Protein AF-A0A6C0BR67-F1 (afdb_monomer_lite)

pLDDT: mean 72.87, std 18.38, range [37.75, 94.75]

Foldseek 3Di:
DDDLVNVVVVVVVDDPVVVVVLVVLCVVVVFDWDADPVGIDTDSVPDDPVSRVVVVVCCVVPPVCVPPDPDDDPPDPPDPPPDDDPDDDDDDDPPPVVVVVVVVVCPPCPVVVVVVVVVVVVVVVVVVVVVVVVVVVVVVVVVVVVVVVVVVVVVVVVVVVVVPPPPPDVVVVVVVVPPD

Secondary structure (DSSP, 8-state):
---HHHHHHHHHHS-HHHHHHHHHHHHHTT--EEEETTEEEE-GGG--HHHHHHHHHHHIIIIIHHHH-SS--------S------------SSSHHHHHHHHHHTTT-HHHHHHHHHHHHHHHHHHHHHHHHHHHHHHHHHHHHHHHHHHHHHHHHHHHHHHTS----HHHHTTGGG--

Structure (mmCIF, N/CA/C/O backbone):
data_AF-A0A6C0BR67-F1
#
_entry.id   AF-A0A6C0BR67-F1
#
loop_
_atom_site.group_PDB
_atom_site.id
_atom_site.type_symbol
_atom_site.label_atom_id
_atom_site.label_alt_id
_atom_site.label_comp_id
_atom_site.label_asym_id
_atom_site.label_entity_id
_atom_site.label_seq_id
_atom_site.pdbx_PDB_ins_code
_atom_site.Cartn_x
_atom_site.Cartn_y
_atom_site.Cartn_z
_atom_site.occupancy
_atom_site.B_iso_or_equiv
_atom_site.auth_seq_id
_atom_site.auth_comp_id
_atom_site.auth_asym_id
_atom_site.auth_atom_id
_atom_site.pdbx_PDB_model_num
ATOM 1 N N . MET A 1 1 ? 24.512 -3.764 -4.555 1.00 70.94 1 MET A N 1
ATOM 2 C CA . MET A 1 1 ? 23.741 -4.834 -5.200 1.00 70.94 1 MET A CA 1
ATOM 3 C C . MET A 1 1 ? 23.035 -5.588 -4.109 1.00 70.94 1 MET A C 1
ATOM 5 O O . MET A 1 1 ? 23.646 -6.385 -3.401 1.00 70.94 1 MET A O 1
ATOM 9 N N . LEU A 1 2 ? 21.784 -5.201 -3.923 1.00 83.81 2 LEU A N 1
ATOM 10 C CA . LEU A 1 2 ? 20.930 -5.639 -2.839 1.00 83.81 2 LEU A CA 1
ATOM 11 C C . LEU A 1 2 ? 20.668 -7.139 -2.960 1.00 83.81 2 LEU A C 1
ATOM 13 O O . LEU A 1 2 ? 20.167 -7.605 -3.981 1.00 83.81 2 LEU A O 1
ATOM 17 N N . ASN A 1 3 ? 20.978 -7.905 -1.916 1.00 90.38 3 ASN A N 1
ATOM 18 C CA . ASN A 1 3 ? 20.565 -9.308 -1.852 1.00 90.38 3 ASN A CA 1
ATOM 19 C C . ASN A 1 3 ? 19.220 -9.468 -1.120 1.00 90.38 3 ASN A C 1
ATOM 21 O O . ASN A 1 3 ? 18.738 -8.568 -0.434 1.00 90.38 3 ASN A O 1
ATOM 25 N N . VAL A 1 4 ? 18.605 -10.649 -1.231 1.00 89.31 4 VAL A N 1
ATOM 26 C CA . VAL A 1 4 ? 17.290 -10.933 -0.622 1.00 89.31 4 VAL A CA 1
ATOM 27 C C . VAL A 1 4 ? 17.297 -10.732 0.900 1.00 89.31 4 VAL A C 1
ATOM 29 O O . VAL A 1 4 ? 16.323 -10.246 1.473 1.00 89.31 4 VAL A O 1
ATOM 32 N N . LYS A 1 5 ? 18.397 -11.080 1.578 1.00 90.81 5 LYS A N 1
ATOM 33 C CA . LYS A 1 5 ? 18.513 -10.942 3.037 1.00 90.81 5 LYS A CA 1
ATOM 34 C C . LYS A 1 5 ? 18.571 -9.473 3.458 1.00 90.81 5 LYS A C 1
ATOM 36 O O . LYS A 1 5 ? 17.939 -9.093 4.442 1.00 90.81 5 LYS A O 1
ATOM 41 N N . GLU A 1 6 ? 19.314 -8.662 2.716 1.00 90.44 6 GLU A N 1
ATOM 42 C CA . GLU A 1 6 ? 19.387 -7.215 2.894 1.00 90.44 6 GLU A CA 1
ATOM 43 C C . GLU A 1 6 ? 18.036 -6.570 2.620 1.00 90.44 6 GLU A C 1
ATOM 45 O O . GLU A 1 6 ? 17.562 -5.833 3.477 1.00 90.44 6 GLU A O 1
ATOM 50 N N . LEU A 1 7 ? 17.357 -6.945 1.529 1.00 89.62 7 LEU A N 1
ATOM 51 C CA . LEU A 1 7 ? 16.008 -6.468 1.226 1.00 89.62 7 LEU A CA 1
ATOM 52 C C . LEU A 1 7 ? 15.055 -6.697 2.405 1.00 89.62 7 LEU A C 1
ATOM 54 O O . LEU A 1 7 ? 14.377 -5.770 2.836 1.00 89.62 7 LEU A O 1
ATOM 58 N N . VAL A 1 8 ? 15.020 -7.906 2.973 1.00 91.12 8 VAL A N 1
ATOM 59 C CA . VAL A 1 8 ? 14.151 -8.213 4.124 1.00 91.12 8 VAL A CA 1
ATOM 60 C C . VAL A 1 8 ? 14.474 -7.333 5.332 1.00 91.12 8 VAL A C 1
ATOM 62 O O . VAL A 1 8 ? 13.563 -6.905 6.042 1.00 91.12 8 VAL A O 1
ATOM 65 N N . ASN A 1 9 ? 15.753 -7.063 5.587 1.00 90.88 9 ASN A N 1
ATOM 66 C CA . ASN A 1 9 ? 16.153 -6.188 6.685 1.00 90.88 9 ASN A CA 1
ATOM 67 C C . ASN A 1 9 ? 15.750 -4.735 6.418 1.00 90.88 9 ASN A C 1
ATOM 69 O O . ASN A 1 9 ? 15.201 -4.097 7.313 1.00 90.88 9 ASN A O 1
ATOM 73 N N . THR A 1 10 ? 15.936 -4.246 5.193 1.00 89.50 10 THR A N 1
ATOM 74 C CA . THR A 1 10 ? 15.515 -2.902 4.789 1.00 89.50 10 THR A CA 1
ATOM 75 C C . THR A 1 10 ? 14.001 -2.744 4.895 1.00 89.50 10 THR A C 1
ATOM 77 O O . THR A 1 10 ? 13.530 -1.794 5.511 1.00 89.50 10 THR A O 1
ATOM 80 N N . LEU A 1 11 ? 13.219 -3.714 4.413 1.00 89.88 11 LEU A N 1
ATOM 81 C CA . LEU A 1 11 ? 11.754 -3.695 4.507 1.00 89.88 11 LEU A CA 1
ATOM 82 C C . LEU A 1 11 ? 11.242 -3.607 5.952 1.00 89.88 11 LEU A C 1
ATOM 84 O O . LEU A 1 11 ? 10.207 -2.994 6.198 1.00 89.88 11 LEU A O 1
ATOM 88 N N . LYS A 1 12 ? 11.963 -4.192 6.917 1.00 89.19 12 LYS A N 1
ATOM 89 C CA . LYS A 1 12 ? 11.620 -4.102 8.347 1.00 89.19 12 LYS A CA 1
ATOM 90 C C . LYS A 1 12 ? 11.928 -2.739 8.966 1.00 89.19 12 LYS A C 1
ATOM 92 O O . LYS A 1 12 ? 11.385 -2.438 10.025 1.00 89.19 12 LYS A O 1
ATOM 97 N N . GLN A 1 13 ? 12.830 -1.970 8.362 1.00 89.25 13 GLN A N 1
ATOM 98 C CA . GLN A 1 13 ? 13.288 -0.681 8.879 1.00 89.25 13 GLN A CA 1
ATOM 99 C C . GLN A 1 13 ? 12.554 0.499 8.242 1.00 89.25 13 GLN A C 1
ATOM 101 O O . GLN A 1 13 ? 12.360 1.515 8.902 1.00 89.25 13 GLN A O 1
ATOM 106 N N . ILE A 1 14 ? 12.138 0.370 6.981 1.00 89.06 14 ILE A N 1
ATOM 107 C CA . ILE A 1 14 ? 11.418 1.434 6.278 1.00 89.06 14 ILE A CA 1
ATOM 108 C C . ILE A 1 14 ? 9.950 1.509 6.709 1.00 89.06 14 ILE A C 1
ATOM 110 O O . ILE A 1 14 ? 9.318 0.504 7.042 1.00 89.06 14 ILE A O 1
ATOM 114 N N . ASP A 1 15 ? 9.398 2.717 6.636 1.00 88.19 15 ASP A N 1
ATOM 115 C CA . ASP A 1 15 ? 8.001 2.989 6.960 1.00 88.19 15 ASP A CA 1
ATOM 116 C C . ASP A 1 15 ? 7.031 2.293 5.984 1.00 88.19 15 ASP A C 1
ATOM 118 O O . ASP A 1 15 ? 7.302 2.140 4.788 1.00 88.19 15 ASP A O 1
ATOM 122 N N . ALA A 1 16 ? 5.857 1.919 6.493 1.00 86.69 16 ALA A N 1
ATOM 123 C CA . ALA A 1 16 ? 4.835 1.163 5.775 1.00 86.69 16 ALA A CA 1
ATOM 124 C C . ALA A 1 16 ? 4.327 1.883 4.515 1.00 86.69 16 ALA A C 1
ATOM 126 O O . ALA A 1 16 ? 3.860 1.235 3.577 1.00 86.69 16 ALA A O 1
ATOM 127 N N . LYS A 1 17 ? 4.446 3.217 4.456 1.00 87.94 17 LYS A N 1
ATOM 128 C CA . LYS A 1 17 ? 4.086 4.010 3.271 1.00 87.94 17 LYS A CA 1
ATOM 129 C C . LYS A 1 17 ? 4.867 3.592 2.016 1.00 87.94 17 LYS A C 1
ATOM 131 O O . LYS A 1 17 ? 4.292 3.587 0.935 1.00 87.94 17 LYS A O 1
ATOM 136 N N . TYR A 1 18 ? 6.128 3.177 2.164 1.00 89.06 18 TYR A N 1
ATOM 137 C CA . TYR A 1 18 ? 6.976 2.744 1.047 1.00 89.06 18 TYR A CA 1
ATOM 138 C C . TYR A 1 18 ? 6.702 1.291 0.630 1.00 89.06 18 TYR A C 1
ATOM 140 O O . TYR A 1 18 ? 7.029 0.880 -0.481 1.00 89.06 18 TYR A O 1
ATOM 148 N N . HIS A 1 19 ? 6.080 0.488 1.502 1.00 90.88 19 HIS A N 1
ATOM 149 C CA . HIS A 1 19 ? 5.816 -0.930 1.221 1.00 90.88 19 HIS A CA 1
ATOM 150 C C . HIS A 1 19 ? 4.823 -1.111 0.072 1.00 90.88 19 HIS A C 1
ATOM 152 O O . HIS A 1 19 ? 4.899 -2.103 -0.650 1.00 90.88 19 HIS A O 1
ATOM 158 N N . TYR A 1 20 ? 3.902 -0.161 -0.111 1.00 91.06 20 TYR A N 1
ATOM 159 C CA . TYR A 1 20 ? 2.918 -0.222 -1.188 1.00 91.06 20 TYR A CA 1
ATOM 160 C C . TYR A 1 20 ? 3.567 -0.101 -2.571 1.00 91.06 20 TYR A C 1
ATOM 162 O O . TYR A 1 20 ? 3.257 -0.893 -3.457 1.00 91.06 20 TYR A O 1
ATOM 170 N N . ASP A 1 21 ? 4.507 0.825 -2.747 1.00 93.06 21 ASP A N 1
ATOM 171 C CA . ASP A 1 21 ? 5.203 1.004 -4.025 1.00 93.06 21 ASP A CA 1
ATOM 172 C C . ASP A 1 21 ? 6.115 -0.183 -4.334 1.00 93.06 21 ASP A C 1
ATOM 174 O O . ASP A 1 21 ? 6.140 -0.678 -5.459 1.00 93.06 21 ASP A O 1
ATOM 178 N N . ILE A 1 22 ? 6.788 -0.724 -3.315 1.00 92.75 22 ILE A N 1
ATOM 179 C CA . ILE A 1 22 ? 7.565 -1.959 -3.464 1.00 92.75 22 ILE A CA 1
ATOM 180 C C . ILE A 1 22 ? 6.652 -3.113 -3.890 1.00 92.75 22 ILE A C 1
ATOM 182 O O . ILE A 1 22 ? 7.003 -3.893 -4.773 1.00 92.75 22 ILE A O 1
ATOM 186 N N . PHE A 1 23 ? 5.445 -3.202 -3.329 1.00 93.50 23 PHE A N 1
ATOM 187 C CA . PHE A 1 23 ? 4.453 -4.172 -3.779 1.00 93.50 23 PHE A CA 1
ATOM 188 C C . PHE A 1 23 ? 4.023 -3.948 -5.241 1.00 93.50 23 PHE A C 1
ATOM 190 O O . PHE A 1 23 ? 3.850 -4.924 -5.971 1.00 93.50 23 PHE A O 1
ATOM 197 N N . LEU A 1 24 ? 3.890 -2.701 -5.705 1.00 93.50 24 LEU A N 1
ATOM 198 C CA . LEU A 1 24 ? 3.611 -2.414 -7.118 1.00 93.50 24 LEU A CA 1
ATOM 199 C C . LEU A 1 24 ? 4.743 -2.889 -8.036 1.00 93.50 24 LEU A C 1
ATOM 201 O O . LEU A 1 24 ? 4.455 -3.460 -9.090 1.00 93.50 24 LEU A O 1
ATOM 205 N N . ILE A 1 25 ? 6.004 -2.722 -7.621 1.00 94.25 25 ILE A N 1
ATOM 206 C CA . ILE A 1 25 ? 7.162 -3.268 -8.343 1.00 94.25 25 ILE A CA 1
ATOM 207 C C . ILE A 1 25 ? 7.045 -4.792 -8.420 1.00 94.25 25 ILE A C 1
ATOM 209 O O . ILE A 1 25 ? 7.099 -5.352 -9.508 1.00 94.25 25 ILE A O 1
ATOM 213 N N . LEU A 1 26 ? 6.789 -5.477 -7.304 1.00 93.44 26 LEU A N 1
ATOM 214 C CA . LEU A 1 26 ? 6.631 -6.939 -7.300 1.00 93.44 26 LEU A CA 1
ATOM 215 C C . LEU A 1 26 ? 5.488 -7.406 -8.215 1.00 93.44 26 LEU A C 1
ATOM 217 O O . LEU A 1 26 ? 5.631 -8.384 -8.948 1.00 93.44 26 LEU A O 1
ATOM 221 N N . LYS A 1 27 ? 4.371 -6.672 -8.232 1.00 92.88 27 LYS A N 1
ATOM 222 C CA . LYS A 1 27 ? 3.223 -6.966 -9.097 1.00 92.88 27 LYS A CA 1
ATOM 223 C C . LYS A 1 27 ? 3.550 -6.808 -10.586 1.00 92.88 27 LYS A C 1
ATOM 225 O O . LYS A 1 27 ? 3.036 -7.575 -11.395 1.00 92.88 27 LYS A O 1
ATOM 230 N N . LYS A 1 28 ? 4.400 -5.845 -10.961 1.00 94.75 28 LYS A N 1
ATOM 231 C CA . LYS A 1 28 ? 4.852 -5.637 -12.352 1.00 94.75 28 LYS A CA 1
ATOM 232 C C . LYS A 1 28 ? 5.579 -6.864 -12.915 1.00 94.75 28 LYS A C 1
ATOM 234 O O . LYS A 1 28 ? 5.488 -7.116 -14.111 1.00 94.75 28 LYS A O 1
ATOM 239 N N . TYR A 1 29 ? 6.254 -7.629 -12.059 1.00 94.56 29 TYR A N 1
ATOM 240 C CA . TYR A 1 29 ? 6.950 -8.866 -12.428 1.00 94.56 29 TYR A CA 1
ATOM 241 C C . TYR A 1 29 ? 6.101 -10.132 -12.249 1.00 94.56 29 TYR A C 1
ATOM 243 O O . TYR A 1 29 ? 6.645 -11.232 -12.280 1.00 94.56 29 TY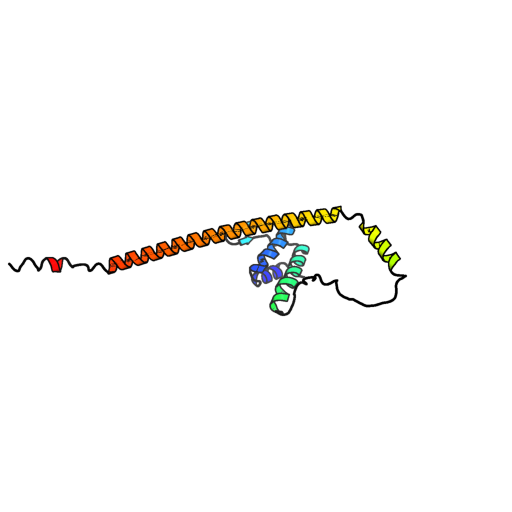R A O 1
ATOM 251 N N . ASP A 1 30 ? 4.786 -9.991 -12.056 1.00 92.62 30 ASP A N 1
ATOM 252 C CA . ASP A 1 30 ? 3.849 -11.110 -11.887 1.00 92.62 30 ASP A CA 1
ATOM 253 C C . ASP A 1 30 ? 4.216 -12.052 -10.719 1.00 92.62 30 ASP A C 1
ATOM 255 O O . ASP A 1 30 ? 3.978 -13.261 -10.750 1.00 92.62 30 ASP A O 1
ATOM 259 N N . ILE A 1 31 ? 4.808 -11.496 -9.651 1.00 93.19 31 ILE A N 1
ATOM 260 C CA . ILE A 1 31 ? 5.093 -12.249 -8.425 1.00 93.19 31 ILE A CA 1
ATOM 261 C C . ILE A 1 31 ? 3.769 -12.653 -7.779 1.00 93.19 31 ILE A C 1
ATOM 263 O O . ILE A 1 31 ? 2.914 -11.812 -7.477 1.00 93.19 31 ILE A O 1
ATOM 267 N N . GLN A 1 32 ? 3.617 -13.949 -7.506 1.00 93.06 32 GLN A N 1
ATOM 268 C CA . GLN A 1 32 ? 2.425 -14.448 -6.837 1.00 93.06 32 GLN A CA 1
ATOM 269 C C . GLN A 1 32 ? 2.396 -13.978 -5.383 1.00 93.06 32 GLN A C 1
ATOM 271 O O . GLN A 1 32 ? 3.372 -14.096 -4.637 1.00 93.06 32 GLN A O 1
ATOM 276 N N . TYR A 1 33 ? 1.236 -13.482 -4.961 1.00 94.31 33 TYR A N 1
ATOM 277 C CA . TYR A 1 33 ? 1.020 -13.018 -3.601 1.00 94.31 33 TYR A CA 1
ATOM 278 C C . TYR A 1 33 ? -0.317 -13.509 -3.051 1.00 94.31 33 TYR A C 1
ATOM 280 O O . TYR A 1 33 ? -1.279 -13.758 -3.777 1.00 94.31 33 TYR A O 1
ATOM 288 N N . THR A 1 34 ? -0.390 -13.600 -1.729 1.00 94.69 34 THR A N 1
ATOM 289 C CA . THR A 1 34 ? -1.621 -13.838 -0.978 1.00 94.69 34 THR A CA 1
ATOM 290 C C . THR A 1 34 ? -1.913 -12.625 -0.107 1.00 94.69 34 THR A C 1
ATOM 292 O O . THR A 1 34 ? -1.004 -11.965 0.395 1.00 94.69 34 THR A O 1
ATOM 295 N N . LYS A 1 35 ? -3.192 -12.292 0.055 1.00 93.50 35 LYS A N 1
ATOM 296 C CA . LYS A 1 35 ? -3.633 -11.160 0.871 1.00 93.50 35 LYS A CA 1
ATOM 297 C C . LYS A 1 35 ? -4.605 -11.652 1.930 1.00 93.50 35 LYS A C 1
ATOM 299 O O . LYS A 1 35 ? -5.568 -12.342 1.609 1.00 93.50 35 LYS A O 1
ATOM 304 N N . ASN A 1 36 ? -4.372 -11.267 3.177 1.00 93.50 36 ASN A N 1
ATOM 305 C CA . ASN A 1 36 ? -5.291 -11.496 4.288 1.00 93.50 36 ASN A CA 1
ATOM 306 C C . ASN A 1 36 ? -5.487 -10.194 5.090 1.00 93.50 36 ASN A C 1
ATOM 308 O O . ASN A 1 36 ? -4.985 -9.136 4.710 1.00 93.50 36 ASN A O 1
ATOM 312 N N . ASN A 1 37 ? -6.220 -10.266 6.205 1.00 92.88 37 ASN A N 1
ATOM 313 C CA . ASN A 1 37 ? -6.473 -9.103 7.066 1.00 92.88 37 ASN A CA 1
ATOM 314 C C . ASN A 1 37 ? -5.202 -8.536 7.727 1.00 92.88 37 ASN A C 1
ATOM 316 O O . ASN A 1 37 ? -5.216 -7.392 8.169 1.00 92.88 37 ASN A O 1
ATOM 320 N N . ASN A 1 38 ? -4.120 -9.317 7.785 1.00 86.00 38 ASN A N 1
ATOM 321 C CA . ASN A 1 38 ? -2.845 -8.940 8.394 1.00 86.00 38 ASN A CA 1
ATOM 322 C C . ASN A 1 38 ? -1.846 -8.360 7.380 1.00 86.00 38 ASN A C 1
ATOM 324 O O . ASN A 1 38 ? -0.831 -7.812 7.798 1.00 86.00 38 ASN A O 1
ATOM 328 N N . GLY A 1 39 ? -2.095 -8.481 6.071 1.00 88.25 39 GLY A N 1
ATOM 329 C CA . GLY A 1 39 ? -1.223 -7.911 5.046 1.00 88.25 39 GLY A CA 1
ATOM 330 C C . GLY A 1 39 ? -1.121 -8.728 3.760 1.00 88.25 39 GLY A C 1
ATOM 331 O O . GLY A 1 39 ? -1.973 -9.564 3.446 1.00 88.25 39 GLY A O 1
ATOM 332 N N . ILE A 1 40 ? -0.065 -8.432 3.001 1.00 89.75 40 ILE A N 1
ATOM 333 C CA . ILE A 1 40 ? 0.288 -9.078 1.735 1.00 89.75 40 ILE A CA 1
ATOM 334 C C . ILE A 1 40 ? 1.529 -9.942 1.965 1.00 89.75 40 ILE A C 1
ATOM 336 O O . ILE A 1 40 ? 2.508 -9.481 2.547 1.00 89.75 40 ILE A O 1
ATOM 340 N N . PHE A 1 41 ? 1.486 -11.181 1.490 1.00 91.50 41 PHE A N 1
ATOM 341 C CA . PHE A 1 41 ? 2.555 -12.165 1.617 1.00 91.50 41 PHE A CA 1
ATOM 342 C C . PHE A 1 41 ? 2.944 -12.657 0.227 1.00 91.50 41 PHE A C 1
ATOM 344 O O . PHE A 1 41 ? 2.071 -12.986 -0.572 1.00 91.50 41 PHE A O 1
ATOM 351 N N . PHE A 1 42 ? 4.238 -12.740 -0.057 1.00 91.19 42 PHE A N 1
ATOM 352 C CA . PHE A 1 42 ? 4.787 -13.229 -1.323 1.00 91.19 42 PHE A CA 1
ATOM 353 C C . PHE A 1 42 ? 5.996 -14.128 -1.050 1.00 91.19 42 PHE A C 1
ATOM 355 O O . PHE A 1 42 ? 6.595 -14.057 0.026 1.00 91.19 42 PHE A O 1
ATOM 362 N N . SER A 1 43 ? 6.344 -14.988 -2.010 1.00 89.81 43 SER A N 1
ATOM 363 C CA . SER A 1 43 ? 7.530 -15.840 -1.890 1.00 89.81 43 SER A CA 1
ATOM 364 C C . SER A 1 43 ? 8.790 -15.072 -2.287 1.00 89.81 43 SER A C 1
ATOM 366 O O . SER A 1 43 ? 8.866 -14.514 -3.380 1.00 89.81 43 SER A O 1
ATOM 368 N N . LEU A 1 44 ? 9.802 -15.080 -1.416 1.00 87.88 44 LEU A N 1
ATOM 369 C CA . LEU A 1 44 ? 11.112 -14.486 -1.704 1.00 87.88 44 LEU A CA 1
ATOM 370 C C . LEU A 1 44 ? 11.909 -15.290 -2.740 1.00 87.88 44 LEU A C 1
ATOM 372 O O . LEU A 1 44 ? 12.812 -14.747 -3.363 1.00 87.88 44 LEU A O 1
ATOM 376 N N . GLU A 1 45 ? 11.570 -16.564 -2.946 1.00 89.31 45 GLU A N 1
ATOM 377 C CA . GLU A 1 45 ? 12.246 -17.439 -3.916 1.00 89.31 45 GLU A CA 1
ATOM 378 C C . GLU A 1 45 ? 12.010 -17.000 -5.364 1.00 89.31 45 GLU A C 1
ATOM 380 O O . GLU A 1 45 ? 12.801 -17.310 -6.249 1.00 89.31 45 GLU A O 1
ATOM 385 N N . GLN A 1 46 ? 10.923 -16.266 -5.607 1.00 87.81 46 GLN A N 1
ATOM 386 C CA . GLN A 1 46 ? 10.563 -15.760 -6.930 1.00 87.81 46 GLN A CA 1
ATOM 387 C C . GLN A 1 46 ? 11.248 -14.423 -7.251 1.00 87.81 46 GLN A C 1
ATOM 389 O O . GLN A 1 46 ? 11.129 -13.921 -8.367 1.00 87.81 46 GLN A O 1
ATOM 394 N N . ILE A 1 47 ? 11.973 -13.838 -6.291 1.00 91.50 47 ILE A N 1
ATOM 395 C CA . ILE A 1 47 ? 12.657 -12.561 -6.471 1.00 91.50 47 ILE A CA 1
ATOM 396 C C . ILE A 1 47 ? 13.992 -12.803 -7.172 1.00 91.50 47 ILE A C 1
ATOM 398 O O . ILE A 1 47 ? 14.943 -13.321 -6.587 1.00 91.50 47 ILE A O 1
ATOM 402 N N . ASN A 1 48 ? 14.059 -12.391 -8.433 1.00 92.75 48 ASN A N 1
ATOM 403 C CA . ASN A 1 48 ? 15.287 -12.405 -9.210 1.00 92.75 48 ASN A CA 1
ATOM 404 C C . ASN A 1 48 ? 16.080 -11.094 -9.055 1.00 92.75 48 ASN A C 1
ATOM 406 O O . ASN A 1 48 ? 15.637 -10.113 -8.457 1.00 92.75 48 ASN A O 1
ATOM 410 N N . GLU A 1 49 ? 17.274 -11.086 -9.635 1.00 93.38 49 GLU A N 1
ATOM 411 C CA . GLU A 1 49 ? 18.206 -9.960 -9.594 1.00 93.38 49 GLU A CA 1
ATOM 412 C C . GLU A 1 49 ? 17.642 -8.679 -10.234 1.00 93.38 49 GLU A C 1
ATOM 414 O O . GLU A 1 49 ? 17.877 -7.581 -9.737 1.00 93.38 49 GLU A O 1
ATOM 419 N N . SER A 1 50 ? 16.835 -8.800 -11.293 1.00 93.88 50 SER A N 1
ATOM 420 C CA . SER A 1 50 ? 16.182 -7.652 -11.936 1.00 93.88 50 SER A CA 1
ATOM 421 C C . SER A 1 50 ? 15.207 -6.945 -10.995 1.00 93.88 50 SER A C 1
ATOM 423 O O . SER A 1 50 ? 15.220 -5.719 -10.905 1.00 93.88 50 SER A O 1
ATOM 425 N N . ILE A 1 51 ? 14.408 -7.716 -10.253 1.00 94.31 51 ILE A N 1
ATOM 426 C CA . ILE A 1 51 ? 13.481 -7.186 -9.249 1.00 94.31 51 ILE A CA 1
ATOM 427 C C . ILE A 1 51 ? 14.259 -6.517 -8.113 1.00 94.31 51 ILE A C 1
ATOM 429 O O . ILE A 1 51 ? 13.900 -5.418 -7.695 1.00 94.31 51 ILE A O 1
ATOM 433 N N . LEU A 1 52 ? 15.337 -7.149 -7.634 1.00 94.19 52 LEU A N 1
ATOM 434 C CA . LEU A 1 52 ? 16.183 -6.581 -6.578 1.00 94.19 52 LEU A CA 1
ATOM 435 C C . LEU A 1 52 ? 16.778 -5.237 -6.990 1.00 94.19 52 LEU A C 1
ATOM 437 O O . LEU A 1 52 ? 16.711 -4.295 -6.207 1.00 94.19 52 LEU A O 1
ATOM 441 N N . ASN A 1 53 ? 17.276 -5.125 -8.221 1.00 94.19 53 ASN A N 1
ATOM 442 C CA . ASN A 1 53 ? 17.824 -3.875 -8.743 1.00 94.19 53 ASN A CA 1
ATOM 443 C C . ASN A 1 53 ? 16.758 -2.779 -8.868 1.00 94.19 53 ASN A C 1
ATOM 445 O O . ASN A 1 53 ? 17.027 -1.619 -8.560 1.00 94.19 53 ASN A O 1
ATOM 449 N N . GLU A 1 54 ? 15.540 -3.118 -9.302 1.00 94.62 54 GLU A N 1
ATOM 450 C CA . GLU A 1 54 ? 14.456 -2.135 -9.405 1.00 94.62 54 GLU A CA 1
ATOM 451 C C . GLU A 1 54 ? 14.014 -1.635 -8.022 1.00 94.62 54 GLU A C 1
ATOM 453 O O . GLU A 1 54 ? 13.814 -0.434 -7.832 1.00 94.62 54 GLU A O 1
ATOM 458 N N . ILE A 1 55 ? 13.946 -2.530 -7.031 1.00 93.50 55 ILE A N 1
ATOM 459 C CA . ILE A 1 55 ? 13.650 -2.159 -5.644 1.00 93.50 55 ILE A CA 1
ATOM 460 C C . ILE A 1 55 ? 14.802 -1.349 -5.029 1.00 93.50 55 ILE A C 1
ATOM 462 O O . ILE A 1 55 ? 14.542 -0.356 -4.354 1.00 93.50 55 ILE A O 1
ATOM 466 N N . GLU A 1 56 ? 16.063 -1.723 -5.269 1.00 92.56 56 GLU A N 1
ATOM 467 C CA . GLU A 1 56 ? 17.244 -0.980 -4.802 1.00 92.56 56 GLU A CA 1
ATOM 468 C C . GLU A 1 56 ? 17.239 0.451 -5.358 1.00 92.56 56 GLU A C 1
ATOM 470 O O . GLU A 1 56 ? 17.383 1.400 -4.588 1.00 92.56 56 GLU A O 1
ATOM 475 N N . ASN A 1 57 ? 16.966 0.623 -6.655 1.00 92.25 57 ASN A N 1
ATOM 476 C CA . ASN A 1 57 ? 16.838 1.942 -7.279 1.00 92.25 57 ASN A CA 1
ATOM 477 C C . ASN A 1 57 ? 15.700 2.766 -6.668 1.00 92.25 57 ASN A C 1
ATOM 479 O O . ASN A 1 57 ? 15.886 3.946 -6.369 1.00 92.25 57 ASN A O 1
ATOM 483 N N . TYR A 1 58 ? 14.531 2.157 -6.449 1.00 92.88 58 TYR A N 1
ATOM 484 C CA . TYR A 1 58 ? 13.417 2.841 -5.793 1.00 92.88 58 TYR A CA 1
ATOM 485 C C . TYR A 1 58 ? 13.795 3.293 -4.379 1.00 92.88 58 TYR A C 1
ATOM 487 O O . TYR A 1 58 ? 13.601 4.452 -4.027 1.00 92.88 58 TYR A O 1
ATOM 495 N N . LEU A 1 59 ? 14.391 2.413 -3.574 1.00 89.69 59 LEU A N 1
ATOM 496 C CA . LEU A 1 59 ? 14.788 2.732 -2.203 1.00 89.69 59 LEU A CA 1
ATOM 497 C C . LEU A 1 59 ? 15.857 3.830 -2.154 1.00 89.69 59 LEU A C 1
ATOM 499 O O . LEU A 1 59 ? 15.772 4.728 -1.314 1.00 89.69 59 LEU A O 1
ATOM 503 N N . GLN A 1 60 ? 16.827 3.807 -3.070 1.00 87.38 60 GLN A N 1
ATOM 504 C CA . GLN A 1 60 ? 17.825 4.871 -3.181 1.00 87.38 60 GLN A CA 1
ATOM 505 C C . GLN A 1 60 ? 17.176 6.219 -3.491 1.00 87.38 60 GLN A C 1
ATOM 507 O O . GLN A 1 60 ? 17.528 7.205 -2.858 1.00 87.38 60 GLN A O 1
ATOM 512 N N . ILE A 1 61 ? 16.203 6.274 -4.404 1.00 86.06 61 ILE A N 1
ATOM 513 C CA . ILE A 1 61 ? 15.537 7.528 -4.785 1.00 86.06 61 ILE A CA 1
ATOM 514 C C . ILE A 1 61 ? 14.555 8.002 -3.703 1.00 86.06 61 ILE A C 1
ATOM 516 O O . ILE A 1 61 ? 14.472 9.191 -3.413 1.00 86.06 61 ILE A O 1
ATOM 520 N N . SER A 1 62 ? 13.789 7.092 -3.109 1.00 79.25 62 SER A N 1
ATOM 521 C CA . SER A 1 62 ? 12.613 7.443 -2.305 1.00 79.25 62 SER A CA 1
ATOM 522 C C . SER A 1 62 ? 12.845 7.437 -0.798 1.00 79.25 62 SER A C 1
ATOM 524 O O . SER A 1 62 ? 12.086 8.092 -0.086 1.00 79.25 62 SER A O 1
ATOM 526 N N . VAL A 1 63 ? 13.852 6.706 -0.306 1.00 71.88 63 VAL A N 1
ATOM 527 C CA . VAL A 1 63 ? 14.147 6.590 1.133 1.00 71.88 63 VAL A CA 1
ATOM 528 C C . VAL A 1 63 ? 15.406 7.376 1.497 1.00 71.88 63 VAL A C 1
ATOM 530 O O . VAL A 1 63 ? 15.388 8.155 2.446 1.00 71.88 63 VAL A O 1
ATOM 533 N N . VAL A 1 64 ? 16.481 7.258 0.710 1.00 65.38 64 VAL A N 1
ATOM 534 C CA . VAL A 1 64 ? 17.757 7.934 1.024 1.00 65.38 64 VAL A CA 1
ATOM 535 C C . VAL A 1 64 ? 17.670 9.451 0.816 1.00 65.38 64 VAL A C 1
ATOM 537 O O . VAL A 1 64 ? 18.192 10.211 1.627 1.00 65.38 64 VAL A O 1
ATOM 540 N N . TYR A 1 65 ? 16.945 9.929 -0.201 1.00 54.84 65 TYR A N 1
ATOM 541 C CA . TYR A 1 65 ? 16.760 11.377 -0.397 1.00 54.84 65 TYR A CA 1
ATOM 542 C C . TYR A 1 65 ? 15.811 12.022 0.618 1.00 54.84 65 TYR A C 1
ATOM 544 O O . TYR A 1 65 ? 15.798 13.246 0.730 1.00 54.84 65 TYR A O 1
ATOM 552 N N . THR A 1 66 ? 15.028 11.236 1.363 1.00 54.72 66 THR A N 1
ATOM 553 C CA . THR A 1 66 ? 14.097 11.781 2.359 1.00 54.72 66 THR A CA 1
ATOM 554 C C . THR A 1 66 ? 14.703 11.951 3.749 1.00 54.72 66 THR A C 1
ATOM 556 O O . THR A 1 66 ? 14.204 12.793 4.492 1.00 54.72 66 THR A O 1
ATOM 559 N N . ASP A 1 67 ? 15.774 11.224 4.084 1.00 54.19 67 ASP A N 1
ATOM 560 C CA . ASP A 1 67 ? 16.387 11.293 5.420 1.00 54.19 67 ASP A CA 1
ATOM 561 C C . ASP A 1 67 ? 17.457 12.395 5.541 1.00 54.19 67 ASP A C 1
ATOM 563 O O . ASP A 1 67 ? 17.582 12.992 6.608 1.00 54.19 67 ASP A O 1
ATOM 567 N N . ASP A 1 68 ? 18.154 12.752 4.451 1.00 49.94 68 ASP A N 1
ATOM 568 C CA . ASP A 1 68 ? 19.240 13.749 4.504 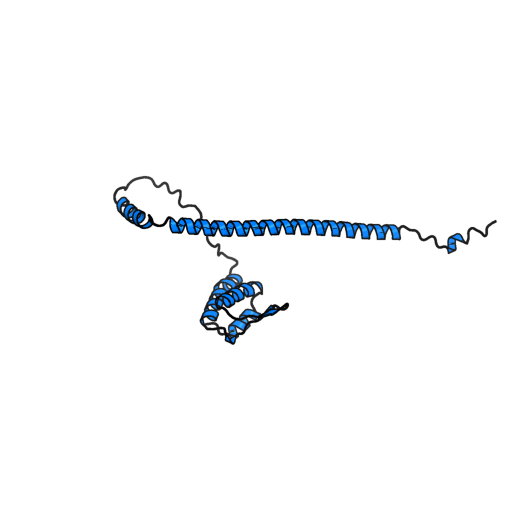1.00 49.94 68 ASP A CA 1
ATOM 569 C C . ASP A 1 68 ? 18.885 15.148 3.969 1.00 49.94 68 ASP A C 1
ATOM 571 O O . ASP A 1 68 ? 19.661 16.085 4.172 1.00 49.94 68 ASP A O 1
ATOM 575 N N . LYS A 1 69 ? 17.731 15.363 3.314 1.00 42.84 69 LYS A N 1
ATOM 576 C CA . LYS A 1 69 ? 17.369 16.696 2.791 1.00 42.84 69 LYS A CA 1
ATOM 577 C C . LYS A 1 69 ? 15.869 16.996 2.813 1.00 42.84 69 LYS A C 1
ATOM 579 O O . LYS A 1 69 ? 15.127 16.667 1.896 1.00 42.84 69 LYS A O 1
ATOM 584 N N . GLN A 1 70 ? 15.477 17.835 3.774 1.00 45.00 70 GLN A N 1
ATOM 585 C CA . GLN A 1 70 ? 14.395 18.815 3.594 1.00 45.00 70 GLN A CA 1
ATOM 586 C C . GLN A 1 70 ? 14.780 19.980 2.652 1.00 45.00 70 GLN A C 1
ATOM 588 O O . GLN A 1 70 ? 14.044 20.958 2.555 1.00 45.00 70 GLN A O 1
ATOM 593 N N . GLU A 1 71 ? 15.887 19.895 1.911 1.00 50.81 71 GLU A N 1
ATOM 594 C CA . GLU A 1 71 ? 16.254 20.887 0.899 1.00 50.81 71 GLU A CA 1
ATOM 595 C C . GLU A 1 71 ? 16.210 20.304 -0.517 1.00 50.81 71 GLU A C 1
ATOM 597 O O . GLU A 1 71 ? 17.128 19.630 -0.976 1.00 50.81 71 GLU A O 1
ATOM 602 N N . GLN A 1 72 ? 15.119 20.667 -1.199 1.00 47.75 72 GLN A N 1
ATOM 603 C CA . GLN A 1 72 ? 15.002 20.863 -2.646 1.00 47.75 72 GLN A CA 1
ATOM 604 C C . GLN A 1 72 ? 15.173 19.631 -3.545 1.00 47.75 72 GLN A C 1
ATOM 606 O O . GLN A 1 72 ? 16.223 19.391 -4.127 1.00 47.75 72 GLN A O 1
ATOM 611 N N . LEU A 1 73 ? 14.044 18.974 -3.812 1.00 41.28 73 LEU A N 1
ATOM 612 C CA . LEU A 1 73 ? 13.699 18.516 -5.159 1.00 41.28 73 LEU A CA 1
ATOM 613 C C . LEU A 1 73 ? 12.249 18.927 -5.428 1.00 41.28 73 LEU A C 1
ATOM 615 O O . LEU A 1 73 ? 11.299 18.154 -5.319 1.00 41.28 73 LEU A O 1
ATOM 619 N N . SER A 1 74 ? 12.084 20.211 -5.745 1.00 41.03 74 SER A N 1
ATOM 620 C CA . SER A 1 74 ? 11.011 20.640 -6.629 1.00 41.03 74 SER A CA 1
ATOM 621 C C . SER A 1 74 ? 11.212 19.895 -7.945 1.00 41.03 74 SER A C 1
ATOM 623 O O . SER A 1 74 ? 12.133 20.218 -8.693 1.00 41.03 74 SER A O 1
ATOM 625 N N . PHE A 1 75 ? 10.383 18.892 -8.230 1.00 37.75 75 PHE A N 1
ATOM 626 C CA . PHE A 1 75 ? 10.166 18.527 -9.622 1.00 37.75 75 PHE A CA 1
ATOM 627 C C . PHE A 1 75 ? 9.698 19.796 -10.328 1.00 37.75 75 PHE A C 1
ATOM 629 O O . PHE A 1 75 ? 8.710 20.411 -9.914 1.00 37.75 75 PHE A O 1
ATOM 636 N N . GLU A 1 76 ? 10.485 20.222 -11.311 1.00 40.00 76 GLU A N 1
ATOM 637 C CA . GLU A 1 76 ? 10.208 21.347 -12.184 1.00 40.00 76 GLU A CA 1
ATOM 638 C C . GLU A 1 76 ? 8.735 21.324 -12.593 1.00 40.00 76 GLU A C 1
ATOM 640 O O . GLU A 1 76 ? 8.271 20.477 -13.358 1.00 40.00 76 GLU A O 1
ATOM 645 N N . LYS A 1 77 ? 8.001 22.328 -12.114 1.00 42.50 77 LYS A N 1
ATOM 646 C CA . LYS A 1 77 ? 7.099 23.029 -13.012 1.00 42.50 77 LYS A CA 1
ATOM 647 C C . LYS A 1 77 ? 7.992 23.507 -14.151 1.00 42.50 77 LYS A C 1
ATOM 649 O O . LYS A 1 77 ? 8.761 24.444 -13.967 1.00 42.50 77 LYS A O 1
ATOM 654 N N . VAL A 1 78 ? 7.965 22.816 -15.286 1.00 39.03 78 VAL A N 1
ATOM 655 C CA . VAL A 1 78 ? 8.449 23.407 -16.532 1.00 39.03 78 VAL A CA 1
ATOM 656 C C . VAL A 1 78 ? 7.434 24.494 -16.851 1.00 39.03 78 VAL A C 1
ATOM 658 O O . VAL A 1 78 ? 6.368 24.240 -17.412 1.00 39.03 78 VAL A O 1
ATOM 661 N N . ASP A 1 79 ? 7.730 25.673 -16.314 1.00 40.03 79 ASP A N 1
ATOM 662 C CA . ASP A 1 79 ? 6.943 26.872 -16.471 1.00 40.03 79 ASP A CA 1
ATOM 663 C C . ASP A 1 79 ? 6.868 27.259 -17.946 1.00 40.03 79 ASP A C 1
ATOM 665 O O . ASP A 1 79 ? 7.794 27.131 -18.750 1.00 40.03 79 ASP A O 1
ATOM 669 N N . SER A 1 80 ? 5.690 27.766 -18.248 1.00 43.75 80 SER A N 1
ATOM 670 C CA . SER A 1 80 ? 5.207 28.399 -19.455 1.00 43.75 80 SER A CA 1
ATOM 671 C C . SER A 1 80 ? 5.906 29.727 -19.785 1.00 43.75 80 SER A C 1
ATOM 673 O O . SER A 1 80 ? 5.226 30.666 -20.184 1.00 43.75 80 SER A O 1
ATOM 675 N N . ASP A 1 81 ? 7.231 29.820 -19.655 1.00 39.47 81 ASP A N 1
ATOM 676 C CA . ASP A 1 81 ? 7.981 31.083 -19.781 1.00 39.47 81 ASP A CA 1
ATOM 677 C C . ASP A 1 81 ? 9.030 31.067 -20.910 1.00 39.47 81 ASP A C 1
ATOM 679 O O . ASP A 1 81 ? 10.109 31.647 -20.811 1.00 39.47 81 ASP A O 1
ATOM 683 N N . LEU A 1 82 ? 8.685 30.476 -22.060 1.00 43.91 82 LEU A N 1
ATOM 684 C CA . LEU A 1 82 ? 9.395 30.739 -23.321 1.00 43.91 82 LEU A CA 1
ATOM 685 C C . LEU A 1 82 ? 8.714 31.850 -24.139 1.00 43.91 82 LEU A C 1
ATOM 687 O O . LEU A 1 82 ? 8.515 31.715 -25.341 1.00 43.91 82 LEU A O 1
ATOM 691 N N . LEU A 1 83 ? 8.337 32.953 -23.493 1.00 48.75 83 LEU A N 1
ATOM 692 C CA . LEU A 1 83 ? 7.933 34.195 -24.152 1.00 48.75 83 LEU A CA 1
ATOM 693 C C . LEU A 1 83 ? 8.324 35.364 -23.248 1.00 48.75 83 LEU A C 1
ATOM 695 O O . LEU A 1 83 ? 7.595 35.686 -22.324 1.00 48.75 83 LEU A O 1
ATOM 699 N N . MET A 1 84 ? 9.486 35.962 -23.515 1.00 48.34 84 MET A N 1
ATOM 700 C CA . MET A 1 84 ? 9.788 37.403 -23.449 1.00 48.34 84 MET A CA 1
ATOM 701 C C . MET A 1 84 ? 11.310 37.599 -23.341 1.00 48.34 84 MET A C 1
ATOM 703 O O . MET A 1 84 ? 11.832 38.030 -22.319 1.00 48.34 84 MET A O 1
ATOM 707 N N . THR A 1 85 ? 12.032 37.376 -24.436 1.00 39.22 85 THR A N 1
ATOM 708 C CA . THR A 1 85 ? 13.217 38.191 -24.725 1.00 39.22 85 THR A CA 1
ATOM 709 C C . THR A 1 85 ? 12.930 38.969 -25.999 1.00 39.22 85 THR A C 1
ATOM 711 O O . THR A 1 85 ? 13.005 38.469 -27.119 1.00 39.22 85 THR A O 1
ATOM 714 N N . LYS A 1 86 ? 12.510 40.222 -25.811 1.00 50.84 86 LYS A N 1
ATOM 715 C CA . LYS A 1 86 ? 12.709 41.249 -26.827 1.00 50.84 86 LYS A CA 1
ATOM 716 C C . LYS A 1 86 ? 14.203 41.539 -26.825 1.00 50.84 86 LYS A C 1
ATOM 718 O O . LYS A 1 86 ? 14.671 42.288 -25.976 1.00 50.84 86 LYS A O 1
ATOM 723 N N . GLU A 1 87 ? 14.933 40.900 -27.726 1.00 41.62 87 GLU A N 1
ATOM 724 C CA . GLU A 1 87 ? 16.222 41.417 -28.159 1.00 41.62 87 GLU A CA 1
ATOM 725 C C . GLU A 1 87 ? 16.035 42.037 -29.536 1.00 41.62 87 GLU A C 1
ATOM 727 O O . GLU A 1 87 ? 15.566 41.408 -30.489 1.00 41.62 87 GLU A O 1
ATOM 732 N N . ASP A 1 88 ? 16.331 43.328 -29.565 1.00 48.53 88 ASP A N 1
ATOM 733 C CA . ASP A 1 88 ? 16.352 44.160 -30.742 1.00 48.53 88 ASP A CA 1
ATOM 734 C C . ASP A 1 88 ? 17.436 43.689 -31.726 1.00 48.53 88 ASP A C 1
ATOM 736 O O . ASP A 1 88 ? 18.557 43.360 -31.357 1.00 48.53 88 ASP A O 1
ATOM 740 N N . ASP A 1 89 ? 17.058 43.747 -33.000 1.00 51.28 89 ASP A N 1
ATOM 741 C CA . ASP A 1 89 ? 17.878 44.078 -34.164 1.00 51.28 89 ASP A CA 1
ATOM 742 C C . ASP A 1 89 ? 19.116 43.236 -34.574 1.00 51.28 89 ASP A C 1
ATOM 744 O O . ASP A 1 89 ? 20.164 43.197 -33.938 1.00 51.28 89 ASP A O 1
ATOM 748 N N . LYS A 1 90 ? 19.014 42.781 -35.839 1.00 52.31 90 LYS A N 1
ATOM 749 C CA . LYS A 1 90 ? 20.075 42.544 -36.848 1.00 52.31 90 LYS A CA 1
ATOM 750 C C . LYS A 1 90 ? 20.872 41.233 -36.797 1.00 52.31 90 LYS A C 1
ATOM 752 O O . LYS A 1 90 ? 22.042 41.209 -36.439 1.00 52.31 90 LYS A O 1
ATOM 757 N N . ASN A 1 91 ? 20.274 40.173 -37.352 1.00 51.81 91 ASN A N 1
ATOM 758 C CA . ASN A 1 91 ? 20.866 39.384 -38.454 1.00 51.81 91 ASN A CA 1
ATOM 759 C C . ASN A 1 91 ? 19.885 38.288 -38.922 1.00 51.81 91 ASN A C 1
ATOM 761 O O . ASN A 1 91 ? 19.904 37.152 -38.449 1.00 51.81 91 ASN A O 1
ATOM 765 N N . LYS A 1 92 ? 18.995 38.657 -39.850 1.00 53.47 92 LYS A N 1
ATOM 766 C CA . LYS A 1 92 ? 18.325 37.736 -40.785 1.00 53.47 92 LYS A CA 1
ATOM 767 C C . LYS A 1 92 ? 19.314 37.618 -41.945 1.00 53.47 92 LYS A C 1
ATOM 769 O O . LYS A 1 92 ? 19.746 38.652 -42.424 1.00 53.47 92 LYS A O 1
ATOM 774 N N . ASP A 1 93 ? 19.901 36.463 -42.239 1.00 56.62 93 ASP A N 1
ATOM 775 C CA . ASP A 1 93 ? 19.385 35.689 -43.373 1.00 56.62 93 ASP A CA 1
ATOM 776 C C . ASP A 1 93 ? 19.739 34.182 -43.344 1.00 56.62 93 ASP A C 1
ATOM 778 O O . ASP A 1 93 ? 19.160 33.429 -44.116 1.00 56.62 93 ASP A O 1
ATOM 782 N N . ASP A 1 94 ? 20.557 33.678 -42.408 1.00 55.19 94 ASP A N 1
ATOM 783 C CA . ASP A 1 94 ? 21.032 32.272 -42.465 1.00 55.19 94 ASP A CA 1
ATOM 784 C C . ASP A 1 94 ? 20.240 31.244 -41.628 1.00 55.19 94 ASP A C 1
ATOM 786 O O . ASP A 1 94 ? 20.430 30.035 -41.760 1.00 55.19 94 ASP A O 1
ATOM 790 N N . LYS A 1 95 ? 19.310 31.667 -40.761 1.00 51.72 95 LYS A N 1
ATOM 791 C CA . LYS A 1 95 ? 18.573 30.734 -39.871 1.00 51.72 95 LYS A CA 1
ATOM 792 C C . LYS A 1 95 ? 17.278 30.163 -40.465 1.00 51.72 95 LYS A C 1
ATOM 794 O O . LYS A 1 95 ? 16.654 29.297 -39.851 1.00 51.72 95 LYS A O 1
ATOM 799 N N . ASN A 1 96 ? 16.857 30.628 -41.643 1.00 50.59 96 ASN A N 1
ATOM 800 C CA . ASN A 1 96 ? 15.525 30.326 -42.179 1.00 50.59 96 ASN A CA 1
ATOM 801 C C . ASN A 1 96 ? 15.453 28.990 -42.951 1.00 50.59 96 ASN A C 1
ATOM 803 O O . ASN A 1 96 ? 14.379 28.399 -43.059 1.00 50.59 96 ASN A O 1
ATOM 807 N N . GLU A 1 97 ? 16.581 28.460 -43.438 1.00 53.75 97 GLU A N 1
ATOM 808 C CA . GLU A 1 97 ? 16.606 27.162 -44.135 1.00 53.75 97 GLU A CA 1
ATOM 809 C C . GLU A 1 97 ? 16.603 25.965 -43.173 1.00 53.75 97 GLU A C 1
ATOM 811 O O . GLU A 1 97 ? 15.916 24.972 -43.423 1.00 53.75 97 GLU A O 1
ATOM 816 N N . GLN A 1 98 ? 17.272 26.072 -42.019 1.00 52.41 98 GLN A N 1
ATOM 817 C CA . GLN A 1 98 ? 17.279 24.995 -41.019 1.00 52.41 98 GLN A CA 1
ATOM 818 C C . GLN A 1 98 ? 15.914 24.817 -40.336 1.00 52.41 98 GLN A C 1
ATOM 820 O O . GLN A 1 98 ? 15.487 23.686 -40.099 1.00 52.41 98 GLN A O 1
ATOM 825 N N . PHE A 1 99 ? 15.170 25.903 -40.098 1.00 49.59 99 PHE A N 1
ATOM 826 C CA . PHE A 1 99 ? 13.818 25.824 -39.529 1.00 49.59 99 PHE A CA 1
ATOM 827 C C . PHE A 1 99 ? 12.802 25.186 -40.488 1.00 49.59 99 PHE A C 1
ATOM 829 O O . PHE A 1 99 ? 11.941 24.414 -40.059 1.00 49.59 99 PHE A O 1
ATOM 836 N N . LYS A 1 100 ? 12.932 25.431 -41.799 1.00 55.88 100 LYS A N 1
ATOM 837 C CA . LYS A 1 100 ? 12.053 24.838 -42.821 1.00 55.88 100 LYS A CA 1
ATOM 838 C C . LYS A 1 100 ? 12.269 23.328 -42.979 1.00 55.88 100 LYS A C 1
ATOM 840 O O . LYS A 1 100 ? 11.306 22.600 -43.211 1.00 55.88 100 LYS A O 1
ATOM 845 N N . ALA A 1 101 ? 13.504 22.854 -42.803 1.00 55.69 101 ALA A N 1
ATOM 846 C CA . ALA A 1 101 ? 13.850 21.432 -42.871 1.00 55.69 101 ALA A CA 1
ATOM 847 C C . ALA A 1 101 ? 13.419 20.630 -41.627 1.00 55.69 101 ALA A C 1
ATOM 849 O O . ALA A 1 101 ? 13.132 19.438 -41.730 1.00 55.69 101 ALA A O 1
ATOM 850 N N . ILE A 1 102 ? 13.358 21.269 -40.453 1.00 53.91 102 ILE A N 1
ATOM 851 C CA . ILE A 1 102 ? 12.855 20.641 -39.221 1.00 53.91 102 ILE A CA 1
ATOM 852 C C . ILE A 1 102 ? 11.325 20.581 -39.250 1.00 53.91 102 ILE A C 1
ATOM 854 O O . ILE A 1 102 ? 10.747 19.539 -38.955 1.00 53.91 102 ILE A O 1
ATOM 858 N N . SER A 1 103 ? 10.661 21.659 -39.675 1.00 50.97 103 SER A N 1
ATOM 859 C CA . SER A 1 103 ? 9.195 21.735 -39.686 1.00 50.97 103 SER A CA 1
ATOM 860 C C . SER A 1 103 ? 8.543 20.755 -40.678 1.00 50.97 103 SER A C 1
ATOM 862 O O . SER A 1 103 ? 7.490 20.196 -40.381 1.00 50.97 103 SER A O 1
ATOM 864 N N . SER A 1 104 ? 9.195 20.438 -41.804 1.00 53.16 104 SER A N 1
ATOM 865 C CA . SER A 1 104 ? 8.679 19.440 -42.753 1.00 53.16 104 SER A CA 1
ATOM 866 C C . SER A 1 104 ? 8.755 17.994 -42.240 1.00 53.16 104 SER A C 1
ATOM 868 O O . SER A 1 104 ? 7.912 17.182 -42.623 1.00 53.16 104 SER A O 1
ATOM 870 N N . ARG A 1 105 ? 9.684 17.669 -41.324 1.00 51.38 105 ARG A N 1
ATOM 871 C CA . ARG A 1 105 ? 9.806 16.325 -40.717 1.00 51.38 105 ARG A CA 1
ATOM 872 C C . ARG A 1 105 ? 8.730 16.004 -39.674 1.00 51.38 105 ARG A C 1
ATOM 874 O O . ARG A 1 105 ? 8.512 14.830 -39.407 1.00 51.38 105 ARG A O 1
ATOM 881 N N . TYR A 1 106 ? 8.055 17.009 -39.112 1.00 50.69 106 TYR A N 1
ATOM 882 C CA . TYR A 1 106 ? 7.026 16.826 -38.074 1.00 50.69 106 TYR A CA 1
ATOM 883 C C . TYR A 1 106 ? 5.585 16.974 -38.583 1.00 50.69 106 TYR A C 1
ATOM 885 O O . TYR A 1 106 ? 4.647 16.862 -37.801 1.00 50.69 106 TYR A O 1
ATOM 893 N N . SER A 1 107 ? 5.388 17.157 -39.891 1.00 47.28 107 SER A N 1
ATOM 894 C CA . SER A 1 107 ? 4.061 17.295 -40.517 1.00 47.28 107 SER A CA 1
ATOM 895 C C . SER A 1 107 ? 3.221 16.003 -40.570 1.00 47.28 107 SER A C 1
ATOM 897 O O . SER A 1 107 ? 2.151 15.998 -41.164 1.00 47.28 107 SER A O 1
ATOM 899 N N . GLY A 1 108 ? 3.684 14.912 -39.949 1.00 53.16 108 GLY A N 1
ATOM 900 C CA . GLY A 1 108 ? 2.993 13.617 -39.900 1.00 53.16 108 GLY A CA 1
ATOM 901 C C . GLY A 1 108 ? 2.564 13.169 -38.500 1.00 53.16 108 GLY A C 1
ATOM 902 O O . GLY A 1 108 ? 2.426 11.972 -38.286 1.00 53.16 108 GLY A O 1
ATOM 903 N N . ASN A 1 109 ? 2.418 14.085 -37.534 1.00 54.38 109 ASN A N 1
ATOM 904 C CA . ASN A 1 109 ? 2.211 13.741 -36.117 1.00 54.38 109 ASN A CA 1
ATOM 905 C C . ASN A 1 109 ? 0.792 14.007 -35.576 1.00 54.38 109 ASN A C 1
ATOM 907 O O . ASN A 1 109 ? 0.589 13.964 -34.361 1.00 54.38 109 ASN A O 1
ATOM 911 N N . ASP A 1 110 ? -0.190 14.228 -36.454 1.00 57.25 110 ASP A N 1
ATOM 912 C CA . ASP A 1 110 ? -1.591 14.453 -36.062 1.00 57.25 110 ASP A CA 1
ATOM 913 C C . ASP A 1 110 ? -2.183 13.250 -35.294 1.00 57.25 110 ASP A C 1
ATOM 915 O O . ASP A 1 110 ? -3.039 13.416 -34.425 1.00 57.25 110 ASP A O 1
ATOM 919 N N . GLU A 1 111 ? -1.693 12.030 -35.543 1.00 55.97 111 GLU A N 1
ATOM 920 C CA . GLU A 1 111 ? -2.115 10.826 -34.811 1.00 55.97 111 GLU A CA 1
ATOM 921 C C . GLU A 1 111 ? -1.613 10.810 -33.360 1.00 55.97 111 GLU A C 1
ATOM 923 O O . GLU A 1 111 ? -2.377 10.496 -32.446 1.00 55.97 111 GLU A O 1
ATOM 928 N N . CYS A 1 112 ? -0.362 11.214 -33.114 1.00 51.69 112 CYS A N 1
ATOM 929 C CA . CYS A 1 112 ? 0.185 11.290 -31.758 1.00 51.69 112 CYS A CA 1
ATOM 930 C C . CYS A 1 112 ? -0.529 12.357 -30.918 1.00 51.69 112 CYS A C 1
ATOM 932 O O . CYS A 1 112 ? -0.786 12.139 -29.735 1.00 51.69 112 CYS A O 1
ATOM 934 N N . GLU A 1 113 ? -0.880 13.500 -31.516 1.00 58.44 113 GLU A N 1
ATOM 935 C CA . GLU A 1 113 ? -1.572 14.572 -30.797 1.00 58.44 113 GLU A CA 1
ATOM 936 C C . GLU A 1 113 ? -2.994 14.162 -30.380 1.00 58.44 113 GLU A C 1
ATOM 938 O O . GLU A 1 113 ? -3.444 14.503 -29.283 1.00 58.44 113 GLU A O 1
ATOM 943 N N . ASN A 1 114 ? -3.682 13.376 -31.211 1.00 60.81 114 ASN A N 1
ATOM 944 C CA . ASN A 1 114 ? -5.002 12.837 -30.883 1.00 60.81 114 ASN A CA 1
ATOM 945 C C . ASN A 1 114 ? -4.931 11.759 -29.790 1.00 60.81 114 ASN A C 1
ATOM 947 O O . ASN A 1 114 ? -5.708 11.818 -28.841 1.00 60.81 114 ASN A O 1
ATOM 951 N N . ILE A 1 115 ? -3.940 10.860 -29.836 1.00 58.62 115 ILE A N 1
ATOM 952 C CA . ILE A 1 115 ? -3.733 9.847 -28.783 1.00 58.62 115 ILE A CA 1
ATOM 953 C C . ILE A 1 115 ? -3.447 10.510 -27.428 1.00 58.62 115 ILE A C 1
ATOM 955 O O . ILE A 1 115 ? -3.995 10.101 -26.405 1.00 58.62 115 ILE A O 1
ATOM 959 N N . ILE A 1 116 ? -2.626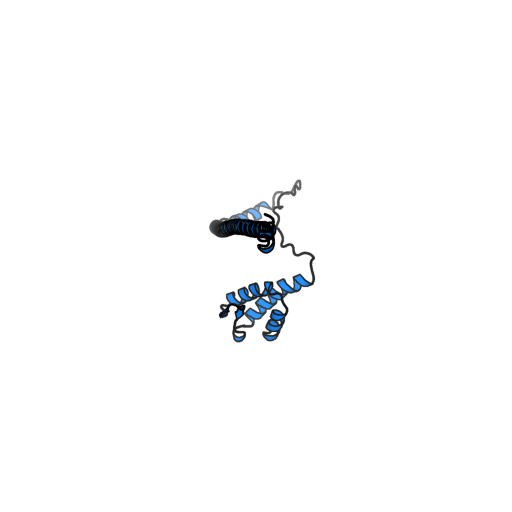 11.565 -27.400 1.00 57.19 116 ILE A N 1
ATOM 960 C CA . ILE A 1 116 ? -2.337 12.308 -26.165 1.00 57.19 116 ILE A CA 1
ATOM 961 C C . ILE A 1 116 ? -3.606 12.987 -25.628 1.00 57.19 116 ILE A C 1
ATOM 963 O O . ILE A 1 116 ? -3.855 12.951 -24.422 1.00 57.19 116 ILE A O 1
ATOM 967 N N . LYS A 1 117 ? -4.437 13.575 -26.500 1.00 61.00 117 LYS A N 1
ATOM 968 C CA . LYS A 1 117 ? -5.717 14.186 -26.099 1.00 61.00 117 LYS A CA 1
ATOM 969 C C . LYS A 1 117 ? -6.688 13.156 -25.521 1.00 61.00 117 LYS A C 1
ATOM 971 O O . LYS A 1 117 ? -7.316 13.450 -24.504 1.00 61.00 117 LYS A O 1
ATOM 976 N N . ASP A 1 118 ? -6.763 11.964 -26.103 1.00 59.62 118 ASP A N 1
ATOM 977 C CA . ASP A 1 118 ? -7.641 10.891 -25.629 1.00 59.62 118 ASP A CA 1
ATOM 978 C C . ASP A 1 118 ? -7.193 10.346 -24.262 1.00 59.62 118 ASP A C 1
ATOM 980 O O . ASP A 1 118 ? -8.011 10.212 -23.349 1.00 59.62 118 ASP A O 1
ATOM 984 N N . VAL A 1 119 ? -5.886 10.145 -24.054 1.00 56.41 119 VAL A N 1
ATOM 985 C CA . VAL A 1 119 ? -5.337 9.717 -22.751 1.00 56.41 119 VAL A CA 1
ATOM 986 C C . VAL A 1 119 ? -5.585 10.772 -21.663 1.00 56.41 119 VAL A C 1
ATOM 988 O O . VAL A 1 119 ? -5.995 10.440 -20.548 1.00 56.41 119 VAL A O 1
ATOM 991 N N . LEU A 1 120 ? -5.404 12.058 -21.983 1.00 61.38 120 LEU A N 1
ATOM 992 C CA . LEU A 1 120 ? -5.668 13.157 -21.046 1.00 61.38 120 LEU A CA 1
ATOM 993 C C . LEU A 1 120 ? -7.163 13.304 -20.716 1.00 61.38 120 LEU A C 1
ATOM 995 O O . LEU A 1 120 ? -7.513 13.658 -19.586 1.00 61.38 120 LEU A O 1
ATOM 999 N N . MET A 1 121 ? -8.052 13.033 -21.678 1.00 63.97 121 MET A N 1
ATOM 1000 C CA . MET A 1 121 ? -9.503 13.013 -21.458 1.00 63.97 121 MET A CA 1
ATOM 1001 C C . MET A 1 121 ? -9.905 11.887 -20.500 1.00 63.97 121 MET A C 1
ATOM 1003 O O . MET A 1 121 ? -10.667 12.138 -19.562 1.00 63.97 121 MET A O 1
ATOM 1007 N N . ASP A 1 122 ? -9.357 10.684 -20.671 1.00 67.25 122 ASP A N 1
ATOM 1008 C CA . ASP A 1 122 ? -9.661 9.530 -19.818 1.00 67.25 122 ASP A CA 1
ATOM 1009 C C . ASP A 1 122 ? -9.251 9.755 -18.361 1.00 67.25 122 ASP A C 1
ATOM 1011 O O . ASP A 1 122 ? -10.011 9.455 -17.432 1.00 67.25 122 ASP A O 1
ATOM 1015 N N . ASP A 1 123 ? -8.077 10.338 -18.133 1.00 68.00 123 ASP A N 1
ATOM 1016 C CA . ASP A 1 123 ? -7.624 10.640 -16.778 1.00 68.00 123 ASP A CA 1
ATOM 1017 C C . ASP A 1 123 ? -8.427 11.785 -16.150 1.00 68.00 123 ASP A C 1
ATOM 1019 O O . ASP A 1 123 ? -8.801 11.706 -14.976 1.00 68.00 123 ASP A O 1
ATOM 1023 N N . LYS A 1 124 ? -8.826 12.795 -16.934 1.00 73.31 124 LYS A N 1
ATOM 1024 C CA . LYS A 1 124 ? -9.750 13.843 -16.472 1.00 73.31 124 LYS A CA 1
ATOM 1025 C C . LYS A 1 124 ? -11.112 13.271 -16.058 1.00 73.31 124 LYS A C 1
ATOM 1027 O O . LYS A 1 124 ? -11.670 13.698 -15.042 1.00 73.31 124 LYS A O 1
ATOM 1032 N N . ILE A 1 125 ? -11.633 12.288 -16.795 1.00 72.94 125 ILE A N 1
ATOM 1033 C CA . ILE A 1 125 ? -12.888 11.593 -16.466 1.00 72.94 125 ILE A CA 1
ATOM 1034 C C . ILE A 1 125 ? -12.736 10.791 -15.165 1.00 72.94 125 ILE A C 1
ATOM 1036 O O . ILE A 1 125 ? -13.601 10.875 -14.286 1.00 72.94 125 ILE A O 1
ATOM 1040 N N . LYS A 1 126 ? -11.624 10.064 -14.990 1.00 77.62 126 LYS A N 1
ATOM 1041 C CA . LYS A 1 126 ? -11.348 9.306 -13.755 1.00 77.62 126 LYS A CA 1
ATOM 1042 C C . LYS A 1 126 ? -11.243 10.222 -12.537 1.00 77.62 126 LYS A C 1
ATOM 1044 O O . LYS A 1 126 ? -11.875 9.943 -11.518 1.00 77.62 126 LYS A O 1
ATOM 1049 N N . VAL A 1 127 ? -10.509 11.333 -12.645 1.00 76.75 127 VAL A N 1
ATOM 1050 C CA . VAL A 1 127 ? -10.378 12.308 -11.548 1.00 76.75 127 VAL A CA 1
ATOM 1051 C C . VAL A 1 127 ? -11.733 12.929 -11.205 1.00 76.75 127 VAL A C 1
ATOM 1053 O O . VAL A 1 127 ? -12.075 13.026 -10.027 1.00 76.75 127 VAL A O 1
ATOM 1056 N N . SER A 1 128 ? -12.548 13.284 -12.204 1.00 82.00 128 SER A N 1
ATOM 1057 C CA . SER A 1 128 ? -13.889 13.832 -11.963 1.00 82.00 128 SER A CA 1
ATOM 1058 C C . SER A 1 128 ? -14.785 12.866 -11.182 1.00 82.00 128 SER A C 1
ATOM 1060 O O . SER A 1 128 ? -15.474 13.291 -10.253 1.00 82.00 128 SER A O 1
ATOM 1062 N N . LYS A 1 129 ? -14.736 11.568 -11.500 1.00 84.44 129 LYS A N 1
ATOM 1063 C CA . LYS A 1 129 ? -15.504 10.541 -10.787 1.00 84.44 129 LYS A CA 1
ATOM 1064 C C . LYS A 1 129 ? -15.053 10.387 -9.331 1.00 84.44 129 LYS A C 1
ATOM 1066 O O . LYS A 1 129 ? -15.891 10.356 -8.436 1.00 84.44 129 LYS A O 1
ATOM 1071 N N . ILE A 1 130 ? -13.741 10.372 -9.088 1.00 83.06 130 ILE A N 1
ATOM 1072 C CA . ILE A 1 130 ? -13.177 10.300 -7.730 1.00 83.06 130 ILE A CA 1
ATOM 1073 C C . ILE A 1 130 ? -13.616 11.510 -6.892 1.00 83.06 130 ILE A C 1
ATOM 1075 O O . ILE A 1 130 ? -14.002 11.352 -5.736 1.00 83.06 130 ILE A O 1
ATOM 1079 N N . LEU A 1 131 ? -13.6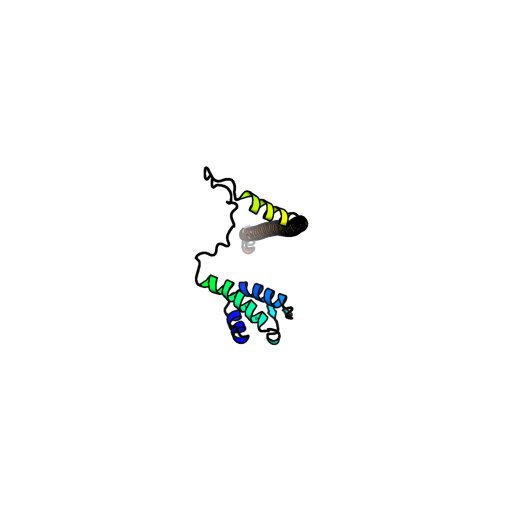07 12.716 -7.469 1.00 85.38 131 LEU A N 1
ATOM 1080 C CA . LEU A 1 131 ? -14.050 13.925 -6.769 1.00 85.38 131 LEU A CA 1
ATOM 1081 C C . LEU A 1 131 ? -15.534 13.864 -6.380 1.00 85.38 131 LEU A C 1
ATOM 1083 O O . LEU A 1 131 ? -15.881 14.233 -5.258 1.00 85.38 131 LEU A O 1
ATOM 1087 N N . GLN A 1 132 ? -16.397 13.345 -7.258 1.00 88.94 132 GLN A N 1
ATOM 1088 C CA . GLN A 1 132 ? -17.817 13.142 -6.945 1.00 88.94 132 GLN A CA 1
ATOM 1089 C C . GLN A 1 132 ? -18.021 12.144 -5.795 1.00 88.94 132 GLN A C 1
ATOM 1091 O O . GLN A 1 132 ? -18.841 12.385 -4.904 1.00 88.94 132 GLN A O 1
ATOM 1096 N N . ASP A 1 133 ? -17.259 11.047 -5.778 1.00 88.75 133 ASP A N 1
ATOM 1097 C CA . ASP A 1 133 ? -17.322 10.057 -4.699 1.00 88.75 133 ASP A CA 1
ATOM 1098 C C . ASP A 1 133 ? -16.866 10.661 -3.355 1.00 88.75 133 ASP A C 1
ATOM 1100 O O . ASP A 1 133 ? -17.538 10.487 -2.333 1.00 88.75 133 ASP A O 1
ATOM 1104 N N . ILE A 1 134 ? -15.800 11.472 -3.358 1.00 87.81 134 ILE A N 1
ATOM 1105 C CA . ILE A 1 134 ? -15.319 12.198 -2.168 1.00 87.81 134 ILE A CA 1
ATOM 1106 C C . ILE A 1 134 ? -16.382 13.171 -1.635 1.00 87.81 134 ILE A C 1
ATOM 1108 O O . ILE A 1 134 ? -16.611 13.244 -0.422 1.00 87.81 134 ILE A O 1
ATOM 1112 N N . GLU A 1 135 ? -17.056 13.924 -2.508 1.00 87.19 135 GLU A N 1
ATOM 1113 C CA . GLU A 1 135 ? -18.120 14.847 -2.094 1.00 87.19 135 GLU A CA 1
ATOM 1114 C C . GLU A 1 135 ? -19.310 14.115 -1.464 1.00 87.19 135 GLU A C 1
ATOM 1116 O O . GLU A 1 135 ? -19.845 14.547 -0.433 1.00 87.19 135 GLU A O 1
ATOM 1121 N N . LYS A 1 136 ? -19.693 12.970 -2.037 1.00 89.81 136 LYS A N 1
ATOM 1122 C CA . LYS A 1 136 ? -20.759 12.119 -1.503 1.00 89.81 136 LYS A CA 1
ATOM 1123 C C . LYS A 1 136 ? -20.409 11.587 -0.113 1.00 89.81 136 LYS A C 1
ATOM 1125 O O . LYS A 1 136 ? -21.241 11.645 0.799 1.00 89.81 136 LYS A O 1
ATOM 1130 N N . ASP A 1 137 ? -19.177 11.132 0.086 1.00 88.12 137 ASP A N 1
ATOM 1131 C CA . ASP A 1 137 ? -18.713 10.638 1.383 1.00 88.12 137 ASP A CA 1
ATOM 1132 C C . ASP A 1 137 ? -18.629 11.746 2.432 1.00 88.12 137 ASP A C 1
ATOM 1134 O O . ASP A 1 137 ? -19.087 11.563 3.567 1.00 88.12 137 ASP A O 1
ATOM 1138 N N . LYS A 1 138 ? -18.166 12.940 2.047 1.00 89.94 138 LYS A N 1
ATOM 1139 C CA . LYS A 1 138 ? -18.191 14.130 2.909 1.00 89.94 138 LYS A CA 1
ATOM 1140 C C . LYS A 1 138 ? -19.611 14.448 3.386 1.00 89.94 138 LYS A C 1
ATOM 1142 O O . LYS A 1 138 ? -19.821 14.712 4.574 1.00 89.94 138 LYS A O 1
ATOM 1147 N N . HIS A 1 139 ? -20.602 14.386 2.494 1.00 87.56 139 HIS A N 1
ATOM 1148 C CA . HIS A 1 139 ? -22.003 14.598 2.861 1.00 87.56 139 HIS A CA 1
ATOM 1149 C C . HIS A 1 139 ? -22.513 13.529 3.846 1.00 87.56 139 HIS A C 1
ATOM 1151 O O . HIS A 1 139 ? -23.149 13.855 4.855 1.00 87.56 139 HIS A O 1
ATOM 1157 N N . ASN A 1 140 ? -22.171 12.259 3.616 1.00 86.38 140 ASN A N 1
ATOM 1158 C CA . ASN A 1 140 ? -22.546 11.149 4.495 1.00 86.38 140 ASN A CA 1
ATOM 1159 C C . ASN A 1 140 ? -21.937 11.273 5.901 1.00 86.38 140 ASN A C 1
ATOM 1161 O O . ASN A 1 140 ? -22.628 11.037 6.898 1.00 86.38 140 ASN A O 1
ATOM 1165 N N . ILE A 1 141 ? -20.666 11.670 5.998 1.00 87.19 141 ILE A N 1
ATOM 1166 C CA . ILE A 1 141 ? -19.979 11.917 7.275 1.00 87.19 141 ILE A CA 1
ATOM 1167 C C . ILE A 1 141 ? -20.673 13.048 8.038 1.00 87.19 141 ILE A C 1
ATOM 1169 O O . ILE A 1 141 ? -20.986 12.895 9.220 1.00 87.19 141 ILE A O 1
ATOM 1173 N N . ASN A 1 142 ? -20.994 14.153 7.362 1.00 85.56 142 ASN A N 1
ATOM 1174 C CA . ASN A 1 142 ? -21.699 15.275 7.981 1.00 85.56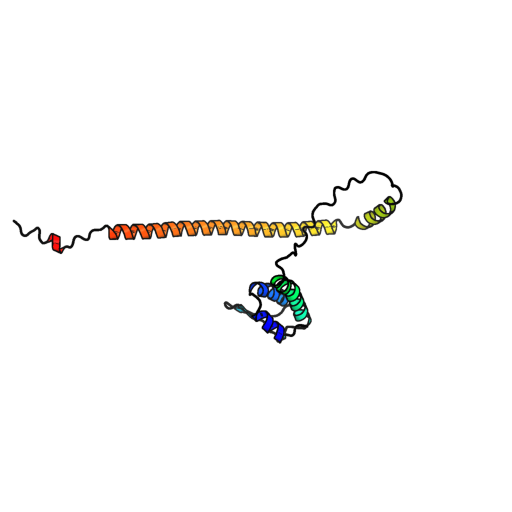 142 ASN A CA 1
ATOM 1175 C C . ASN A 1 142 ? -23.074 14.866 8.524 1.00 85.56 142 ASN A C 1
ATOM 1177 O O . ASN A 1 142 ? -23.418 15.217 9.657 1.00 85.56 142 ASN A O 1
ATOM 1181 N N . LYS A 1 143 ? -23.828 14.052 7.775 1.00 87.94 143 LYS A N 1
ATOM 1182 C CA . LYS A 1 143 ? -25.113 13.502 8.229 1.00 87.94 143 LYS A CA 1
ATOM 1183 C C . LYS A 1 143 ? -24.953 12.609 9.464 1.00 87.94 143 LYS A C 1
ATOM 1185 O O . LYS A 1 143 ? -25.685 12.784 10.437 1.00 87.94 143 LYS A O 1
ATOM 1190 N N . LYS A 1 144 ? -23.973 11.696 9.473 1.00 86.62 144 LYS A N 1
ATOM 1191 C CA . LYS A 1 144 ? -23.675 10.838 10.639 1.00 86.62 144 LYS A CA 1
ATOM 1192 C C . LYS A 1 144 ? -23.286 11.664 11.868 1.00 86.62 144 LYS A C 1
ATOM 1194 O O . LYS A 1 144 ? -23.785 11.410 12.962 1.00 86.62 144 LYS A O 1
ATOM 1199 N N . ASN A 1 145 ? -22.458 12.690 11.685 1.00 86.62 145 ASN A N 1
ATOM 1200 C CA . ASN A 1 145 ? -22.040 13.584 12.763 1.00 86.62 145 ASN A CA 1
ATOM 1201 C C . ASN A 1 145 ? -23.220 14.364 13.356 1.00 86.62 145 ASN A C 1
ATOM 1203 O O . ASN A 1 145 ? -23.315 14.488 14.577 1.00 86.62 145 ASN A O 1
ATOM 1207 N N . ALA A 1 146 ? -24.146 14.846 12.521 1.00 86.19 146 ALA A N 1
ATOM 1208 C CA . ALA A 1 146 ? -25.362 15.510 12.986 1.00 86.19 146 ALA A CA 1
ATOM 1209 C C . ALA A 1 146 ? -26.254 14.566 13.814 1.00 86.19 146 ALA A C 1
ATOM 1211 O O . ALA A 1 146 ? -26.682 14.926 14.912 1.00 86.19 146 ALA A O 1
ATOM 1212 N N . VAL A 1 147 ? -26.462 13.3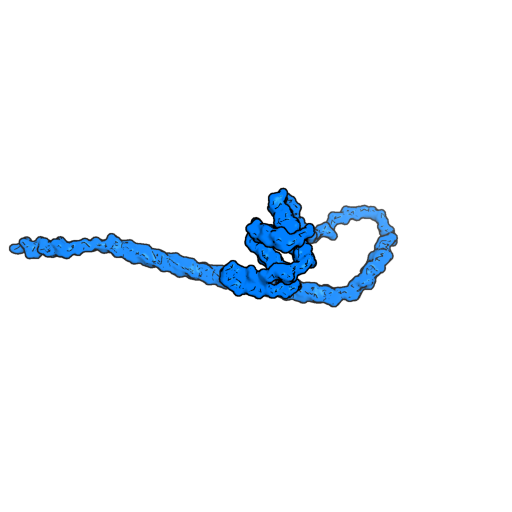30 13.342 1.00 88.62 147 VAL A N 1
ATOM 1213 C CA . VAL A 1 147 ? -27.237 12.304 14.065 1.00 88.62 147 VAL A CA 1
ATOM 1214 C C . VAL A 1 147 ? -26.584 11.953 15.406 1.00 88.62 147 VAL A C 1
ATOM 1216 O O . VAL A 1 147 ? -27.270 11.875 16.427 1.00 88.62 147 VAL A O 1
ATOM 1219 N N . ASN A 1 148 ? -25.258 11.806 15.441 1.00 87.94 148 ASN A N 1
ATOM 1220 C CA . ASN A 1 148 ? -24.523 11.528 16.675 1.00 87.94 148 ASN A CA 1
ATOM 1221 C C . ASN A 1 148 ? -24.632 12.677 17.685 1.00 87.94 148 ASN A C 1
ATOM 1223 O O . ASN A 1 148 ? -24.896 12.426 18.862 1.00 87.94 148 ASN A O 1
ATOM 1227 N N . LYS A 1 149 ? -24.502 13.933 17.236 1.00 87.44 149 LYS A N 1
ATOM 1228 C CA . LYS A 1 149 ? -24.705 15.116 18.091 1.00 87.44 149 LYS A CA 1
ATOM 1229 C C . LYS A 1 149 ? -26.114 15.139 18.685 1.00 87.44 149 LYS A C 1
ATOM 1231 O O . LYS A 1 149 ? -26.257 15.329 19.892 1.00 87.44 149 LYS A O 1
ATOM 1236 N N . PHE A 1 150 ? -27.136 14.880 17.870 1.00 87.31 150 PHE A N 1
ATOM 1237 C CA . PHE A 1 150 ? -28.523 14.811 18.332 1.00 87.31 150 PHE A CA 1
ATOM 1238 C C . PHE A 1 150 ? -28.738 13.687 19.359 1.00 87.31 150 PHE A C 1
ATOM 1240 O O . PHE A 1 150 ? -29.333 13.910 20.413 1.00 87.31 150 PHE A O 1
ATOM 1247 N N . SER A 1 151 ? -28.198 12.493 19.100 1.00 88.19 151 SER A N 1
ATOM 1248 C CA . SER A 1 151 ? -28.268 11.349 20.020 1.00 88.19 151 SER A CA 1
ATOM 1249 C C . SER A 1 151 ? -27.612 11.652 21.373 1.00 88.19 151 SER A C 1
ATOM 1251 O O . SER A 1 151 ? -28.195 11.388 22.428 1.00 88.19 151 SER A O 1
ATOM 1253 N N . MET A 1 152 ? -26.429 12.273 21.361 1.00 88.31 152 MET A N 1
ATOM 1254 C CA . MET A 1 152 ? -25.718 12.675 22.578 1.00 88.31 152 MET A CA 1
ATOM 1255 C C . MET A 1 152 ? -26.479 13.752 23.357 1.00 88.31 152 MET A C 1
ATOM 1257 O O . MET A 1 152 ? -26.604 13.642 24.578 1.00 88.31 152 MET A O 1
ATOM 1261 N N . ALA A 1 153 ? -27.047 14.747 22.669 1.00 86.56 153 ALA A N 1
ATOM 1262 C CA . ALA A 1 153 ? -27.894 15.758 23.294 1.00 86.56 153 ALA A CA 1
ATOM 1263 C C . ALA A 1 153 ? -29.127 15.120 23.954 1.00 86.56 153 ALA A C 1
ATOM 1265 O O . ALA A 1 153 ? -29.371 15.350 25.137 1.00 86.56 153 ALA A O 1
ATOM 1266 N N . LYS A 1 154 ? -29.845 14.236 23.246 1.00 88.31 154 LYS A N 1
ATOM 1267 C CA . LYS A 1 154 ? -31.012 13.516 23.783 1.00 88.31 154 LYS A CA 1
ATOM 1268 C C . LYS A 1 154 ? -30.668 12.714 25.043 1.00 88.31 154 LYS A C 1
ATOM 1270 O O . LYS A 1 154 ? -31.394 12.787 26.031 1.00 88.31 154 LYS A O 1
ATOM 1275 N N . LYS A 1 155 ? -29.538 11.995 25.041 1.00 86.19 155 LYS A N 1
ATOM 1276 C CA . LYS A 1 155 ? -29.043 11.267 26.225 1.00 86.19 155 LYS A CA 1
ATOM 1277 C C . LYS A 1 155 ? -28.730 12.205 27.394 1.00 86.19 155 LYS A C 1
ATOM 1279 O O . LYS A 1 155 ? -29.016 11.856 28.536 1.00 86.19 155 LYS A O 1
ATOM 1284 N N . LYS A 1 156 ? -28.151 13.380 27.127 1.00 85.19 156 LYS A N 1
ATOM 1285 C CA . LYS A 1 156 ? -27.836 14.380 28.157 1.00 85.19 156 LYS A CA 1
ATOM 1286 C C . LYS A 1 156 ? -29.105 14.937 28.808 1.00 85.19 156 LYS A C 1
ATOM 1288 O O . LYS A 1 156 ? -29.181 14.952 30.032 1.00 85.19 156 LYS A O 1
ATOM 1293 N N . TYR A 1 157 ? -30.101 15.316 28.007 1.00 80.44 157 TYR A N 1
ATOM 1294 C CA . TYR A 1 157 ? -31.381 15.818 28.518 1.00 80.44 157 TYR A CA 1
ATOM 1295 C C . TYR A 1 157 ? -32.135 14.765 29.334 1.00 80.44 157 TYR A C 1
ATOM 1297 O O . TYR A 1 157 ? -32.596 15.076 30.426 1.00 80.44 157 TYR A O 1
ATOM 1305 N N . ALA A 1 158 ? -32.183 13.510 28.872 1.00 79.56 158 ALA A N 1
ATOM 1306 C CA . ALA A 1 158 ? -32.831 12.426 29.614 1.00 79.56 158 ALA A CA 1
ATOM 1307 C C . ALA A 1 158 ? -32.192 12.183 30.996 1.00 79.56 158 ALA A C 1
ATOM 1309 O O . ALA A 1 158 ? -32.889 11.918 31.970 1.00 79.56 158 ALA A O 1
ATOM 1310 N N . LYS A 1 159 ? -30.861 12.301 31.106 1.00 74.31 159 LYS A N 1
ATOM 1311 C CA . LYS A 1 159 ? -30.173 12.198 32.403 1.00 74.31 159 LYS A CA 1
ATOM 1312 C C . LYS A 1 159 ? -30.514 13.366 33.328 1.00 74.31 159 LYS A C 1
ATOM 1314 O O . LYS A 1 159 ? -30.761 13.137 34.506 1.00 74.31 159 LYS A O 1
ATOM 1319 N N . GLN A 1 160 ? -30.551 14.588 32.796 1.00 73.00 160 GLN A N 1
ATOM 1320 C CA . GLN A 1 160 ? -30.886 15.782 33.576 1.00 73.00 160 GLN A CA 1
ATOM 1321 C C . GLN A 1 160 ? -32.323 15.743 34.106 1.00 73.00 160 GLN A C 1
ATOM 1323 O O . GLN A 1 160 ? -32.532 16.048 35.276 1.00 73.00 160 GLN A O 1
ATOM 1328 N N . SER A 1 161 ? -33.288 15.295 33.292 1.00 65.00 161 SER A N 1
ATOM 1329 C CA . SER A 1 161 ? -34.684 15.159 33.725 1.00 65.00 161 SER A CA 1
ATOM 1330 C C . SER A 1 161 ? -34.865 14.128 34.837 1.00 65.00 161 SER A C 1
ATOM 1332 O O . SER A 1 161 ? -35.721 14.310 35.690 1.00 65.00 161 SER A O 1
ATOM 1334 N N . ILE A 1 162 ? -34.057 13.061 34.853 1.00 62.06 162 ILE A N 1
ATOM 1335 C CA . ILE A 1 162 ? -34.101 12.049 35.918 1.00 62.06 162 ILE A CA 1
ATOM 1336 C C . ILE A 1 162 ? -33.474 12.592 37.209 1.00 62.06 162 ILE A C 1
ATOM 1338 O O . ILE A 1 162 ? -33.999 12.342 38.285 1.00 62.06 162 ILE A O 1
ATOM 1342 N N . SER A 1 163 ? -32.391 13.372 37.120 1.00 64.88 163 SER A N 1
ATOM 1343 C CA . SER A 1 163 ? -31.753 13.973 38.303 1.00 64.88 163 SER A CA 1
ATOM 1344 C C . SER A 1 163 ? -32.558 15.101 38.953 1.00 64.88 163 SER A C 1
ATOM 1346 O O . SER A 1 163 ? -32.320 15.409 40.113 1.00 64.88 163 SER A O 1
ATOM 1348 N N . SER A 1 164 ? -33.479 15.731 38.218 1.00 59.06 164 SER A N 1
ATOM 1349 C CA . SER A 1 164 ? -34.372 16.775 38.739 1.00 59.06 164 SER A CA 1
ATOM 1350 C C . SER A 1 164 ? -35.688 16.235 39.300 1.00 59.06 164 SER A C 1
ATOM 1352 O O . SER A 1 164 ? -36.501 17.016 39.785 1.00 59.06 164 SER A O 1
ATOM 1354 N N . ILE A 1 165 ? -35.934 14.924 39.210 1.00 62.44 165 ILE A N 1
ATOM 1355 C CA . ILE A 1 165 ? -37.041 14.301 39.932 1.00 62.44 165 ILE A CA 1
ATOM 1356 C C . ILE A 1 165 ? -36.562 14.160 41.374 1.00 62.44 165 ILE A C 1
ATOM 1358 O O . ILE A 1 165 ? -35.800 13.249 41.698 1.00 62.44 165 ILE A O 1
ATOM 1362 N N . GLU A 1 166 ? -36.968 15.097 42.230 1.00 62.53 166 GLU A N 1
ATOM 1363 C CA . GLU A 1 166 ? -36.916 14.884 43.672 1.00 62.53 166 GLU A CA 1
ATOM 1364 C C . GLU A 1 166 ? -37.758 13.642 43.963 1.00 62.53 166 GLU A C 1
ATOM 1366 O O . GLU A 1 166 ? -38.982 13.640 43.819 1.00 62.53 166 GLU A O 1
ATOM 1371 N N . PHE A 1 167 ? -37.089 12.537 44.289 1.00 58.88 167 PHE A N 1
ATOM 1372 C CA . PHE A 1 167 ? -37.767 11.362 44.801 1.00 58.88 167 PHE A CA 1
ATOM 1373 C C . PHE A 1 167 ? -38.334 11.752 46.162 1.00 58.88 167 PHE A C 1
ATOM 1375 O O . PHE A 1 167 ? -37.612 11.772 47.158 1.00 58.88 167 PHE A O 1
ATOM 1382 N N . TYR A 1 168 ? -39.620 12.097 46.200 1.00 59.28 168 TYR A N 1
ATOM 1383 C CA . TYR A 1 168 ? -40.355 12.129 47.454 1.00 59.28 168 TYR A CA 1
ATOM 1384 C C . TYR A 1 168 ? -40.280 10.724 48.043 1.00 59.28 168 TYR A C 1
ATOM 1386 O O . TYR A 1 168 ? -40.855 9.775 47.507 1.00 59.28 168 TYR A O 1
ATOM 1394 N N . ASP A 1 169 ? -39.498 10.585 49.109 1.00 61.28 169 ASP A N 1
ATOM 1395 C CA . ASP A 1 169 ? -39.446 9.361 49.889 1.00 61.28 169 ASP A CA 1
ATOM 1396 C C . ASP A 1 169 ? -40.865 9.065 50.389 1.00 61.28 169 ASP A C 1
ATOM 1398 O O . ASP A 1 169 ? -41.496 9.905 51.036 1.00 61.28 169 ASP A O 1
ATOM 1402 N N . VAL A 1 170 ? -41.383 7.878 50.068 1.00 63.12 170 VAL A N 1
ATOM 1403 C CA . VAL A 1 170 ? -42.720 7.418 50.482 1.00 63.12 170 VAL A CA 1
ATOM 1404 C C . VAL A 1 170 ? -42.855 7.462 52.011 1.00 63.12 170 VAL A C 1
ATOM 1406 O O . VAL A 1 170 ? -43.944 7.676 52.541 1.00 63.12 170 VAL A O 1
ATOM 1409 N N . SER A 1 171 ? -41.730 7.369 52.724 1.00 64.81 171 SER A N 1
ATOM 1410 C CA . SER A 1 171 ? -41.638 7.525 54.176 1.00 64.81 171 SER A CA 1
ATOM 1411 C C . SER A 1 171 ? -42.097 8.908 54.671 1.00 64.81 171 SER A C 1
ATOM 1413 O O . SER A 1 171 ? -42.644 9.006 55.767 1.00 64.81 171 SER A O 1
ATOM 1415 N N . ASN A 1 172 ? -41.951 9.964 53.859 1.00 60.12 172 ASN A N 1
ATOM 1416 C CA . ASN A 1 172 ? -42.397 11.328 54.181 1.00 60.12 172 ASN A CA 1
ATOM 1417 C C . ASN A 1 172 ? -43.881 11.582 53.862 1.00 60.12 172 ASN A C 1
ATOM 1419 O O . ASN A 1 172 ? -44.439 12.572 54.326 1.00 60.12 172 ASN A O 1
ATOM 1423 N N . LEU A 1 173 ? -44.533 10.710 53.085 1.00 59.56 173 LEU A N 1
ATOM 1424 C CA . LEU A 1 173 ? -45.972 10.796 52.800 1.00 59.56 173 LEU A CA 1
ATOM 1425 C C . LEU A 1 173 ? -46.820 10.156 53.911 1.00 59.56 173 LEU A C 1
ATOM 1427 O O . LEU A 1 173 ? -47.934 10.600 54.165 1.00 59.56 173 LEU A O 1
ATOM 1431 N N . LEU A 1 174 ? -46.278 9.162 54.621 1.00 60.19 174 LEU A N 1
ATOM 1432 C CA . LEU A 1 174 ? -46.978 8.444 55.696 1.00 60.19 174 LEU A CA 1
ATOM 1433 C C . LEU A 1 174 ? -46.997 9.184 57.045 1.00 60.19 174 LEU A C 1
ATOM 1435 O O . LEU A 1 174 ? -47.724 8.786 57.955 1.00 60.19 174 LEU A O 1
ATOM 1439 N N . THR A 1 175 ? -46.210 10.248 57.207 1.00 60.69 175 THR A N 1
ATOM 1440 C CA . THR A 1 175 ? -46.190 11.058 58.438 1.00 60.69 175 THR A CA 1
ATOM 1441 C C . THR A 1 175 ? -47.275 12.136 58.471 1.00 60.69 175 THR A C 1
ATOM 1443 O O . THR A 1 175 ? -47.557 12.661 59.546 1.00 60.69 175 THR A O 1
ATOM 1446 N N . PHE A 1 176 ? -47.925 12.432 57.340 1.00 56.25 176 PHE A N 1
ATOM 1447 C CA . PHE A 1 176 ? -48.984 13.445 57.263 1.00 56.25 176 PHE A CA 1
ATOM 1448 C C . PHE A 1 176 ? -50.375 12.947 57.689 1.00 56.25 176 PHE A C 1
ATOM 1450 O O . PHE A 1 176 ? -51.207 13.769 58.054 1.00 56.25 176 PHE A O 1
ATOM 1457 N N . GLU A 1 177 ? -50.628 11.635 57.731 1.00 57.56 177 GLU A N 1
ATOM 1458 C CA . GLU A 1 177 ? -51.949 11.080 58.100 1.00 57.56 177 GLU A CA 1
ATOM 1459 C C . GLU A 1 177 ? -52.135 10.807 59.606 1.00 57.56 177 GLU A C 1
ATOM 1461 O O . GLU A 1 177 ? -53.145 10.238 60.009 1.00 57.56 177 GLU A O 1
ATOM 1466 N N . LYS A 1 178 ? -51.182 11.186 60.470 1.00 57.12 178 LYS A N 1
ATOM 1467 C CA . LYS A 1 178 ? -51.276 10.943 61.929 1.00 57.12 178 LYS A CA 1
ATOM 1468 C C . LYS A 1 178 ? -51.548 12.182 62.789 1.00 57.12 178 LYS A C 1
ATOM 1470 O O . LYS A 1 178 ? -51.454 12.081 64.008 1.00 57.12 178 LYS A O 1
ATOM 1475 N N . ASN A 1 179 ? -51.889 13.317 62.178 1.00 53.78 179 ASN A N 1
ATOM 1476 C CA . ASN A 1 179 ? -52.219 14.561 62.884 1.00 53.78 179 ASN A CA 1
ATOM 1477 C C . ASN A 1 179 ? -53.652 15.052 62.576 1.00 53.78 179 ASN A C 1
ATOM 1479 O O . ASN A 1 179 ? -53.840 16.221 62.246 1.00 53.78 179 ASN A O 1
ATOM 1483 N N . GLU A 1 180 ? -54.643 14.169 62.703 1.00 47.03 180 GLU A N 1
ATOM 1484 C CA . GLU A 1 180 ? -56.053 14.499 62.996 1.00 47.03 180 GLU A CA 1
ATOM 1485 C C . GLU A 1 180 ? -56.519 13.637 64.176 1.00 47.03 180 GLU A C 1
ATOM 1487 O O . GLU A 1 180 ? -57.289 14.160 65.012 1.00 47.03 180 GLU A O 1
#

Radius of gyration: 35.16 Å; chains: 1; bounding box: 80×62×107 Å

Sequence (180 aa):
MLNVKELVNTLKQIDAKYHYDIFLILKKYDIQYTKNNNGIFFSLEQINESILNEIENYLQISVVYTDDKQEQLSFEKVDSDLLMTKEDDKNKDDKNEQFKAISSRYSGNDECENIIKDVLMDDKIKVSKILQDIEKDKHNINKKNAVNKFSMAKKKYAKQSISSIEFYDVSNLLTFEKNE

Organism: NCBI:txid1070528